Protein AF-A0A7R8UF53-F1 (afdb_monomer)

Solvent-accessible surface area (backbone atoms only — not comparable to full-atom values): 9053 Å² total; per-residue (Å²): 128,82,94,66,83,77,82,49,73,66,56,50,50,52,52,55,52,45,47,72,75,66,50,52,60,60,58,53,11,61,77,70,74,49,58,44,67,57,47,51,56,34,73,78,34,64,92,59,55,87,65,76,77,81,83,72,79,80,73,91,68,50,78,65,53,52,51,47,51,52,59,59,52,53,100,50,90,64,48,70,69,51,45,32,59,75,65,69,51,95,68,57,62,72,56,55,53,53,53,49,71,66,37,89,89,56,76,96,74,80,81,79,88,71,83,84,82,49,68,69,58,51,52,52,52,50,50,51,48,66,78,44,70,88,58,64,72,92,81,112

Secondary structure (DSSP, 8-state):
--SSPPPPHHHHHHHHHHHHTT--HHHHHHHHT--HHHHHHHHTTSTTTTT-----SPPSS-HHHHHHHHHHHTT----HHHHHHHTT--S-HHHHHHHHHH-TT----PPPP-----HHHHHHHHHHHHHTTT--GGG-

Sequence (140 aa):
MPRGVKLTDYEKGQISALFKEGISKREIASRIGRSDRVVRNYLNNVDNYGTKKRKGRPRVLSDRDRRSISKATSNSTNSLRGIRNECKLSVSIPTIWREINRNPNLVREKMRKAPRLQQHHKDARLEFARNNMSRHWDQV

Radius of gyration: 32.61 Å; Cα contacts (8 Å, |Δi|>4): 70; chains: 1; bounding box: 54×30×92 Å

Foldseek 3Di:
DDPDDADDPVLLVQLVVCVVVVHDLCVSCVVSVHDSVNSVVCVVPVPCRPVDDDPPDDDPDDPVLLVQLVVDQPPDPADLVRSCVSSVHPDDSVSSVVSQVVDPVHDDDDDDDDPDCDPVNVVVVVVVCVVCVVPPPVVD

Structure (mmCIF, N/CA/C/O backbone):
data_AF-A0A7R8UF53-F1
#
_entry.id   AF-A0A7R8UF53-F1
#
loop_
_atom_site.group_PDB
_atom_site.id
_atom_site.type_symbol
_atom_site.label_atom_id
_atom_site.label_alt_id
_atom_site.label_comp_id
_atom_site.label_asym_id
_atom_site.label_entity_id
_atom_site.label_seq_id
_atom_site.pdbx_PDB_ins_code
_atom_site.Cartn_x
_atom_site.Cartn_y
_atom_site.Cartn_z
_atom_site.occupancy
_atom_site.B_iso_or_equiv
_atom_site.auth_seq_id
_atom_site.auth_comp_id
_atom_site.auth_asym_id
_atom_site.auth_atom_id
_atom_site.pdbx_PDB_model_num
ATOM 1 N N . MET A 1 1 ? 0.253 -0.178 22.408 1.00 67.62 1 MET A N 1
ATOM 2 C CA . MET A 1 1 ? -0.694 -1.214 21.924 1.00 67.62 1 MET A CA 1
ATOM 3 C C . MET A 1 1 ? -1.977 -1.145 22.752 1.00 67.62 1 MET A C 1
ATOM 5 O O . MET A 1 1 ? -1.894 -0.647 23.871 1.00 67.62 1 MET A O 1
ATOM 9 N N . PRO A 1 2 ? -3.165 -1.533 22.241 1.00 75.06 2 PRO A N 1
ATOM 10 C CA . PRO A 1 2 ? -4.342 -1.658 23.105 1.00 75.06 2 PRO A CA 1
ATOM 11 C C . PRO A 1 2 ? -4.055 -2.681 24.206 1.00 75.06 2 PRO A C 1
ATOM 13 O O . PRO A 1 2 ? -3.416 -3.691 23.940 1.00 75.06 2 PRO A O 1
ATOM 16 N N . ARG A 1 3 ? -4.520 -2.407 25.426 1.00 82.94 3 ARG A N 1
ATOM 17 C CA . ARG A 1 3 ? -4.297 -3.300 26.572 1.00 82.94 3 ARG A CA 1
ATOM 18 C C . ARG A 1 3 ? -5.227 -4.519 26.594 1.00 82.94 3 ARG A C 1
ATOM 20 O O . ARG A 1 3 ? -5.008 -5.411 27.393 1.00 82.94 3 ARG A O 1
ATOM 27 N N . GLY A 1 4 ? -6.258 -4.553 25.749 1.00 85.06 4 GLY A N 1
ATOM 28 C CA . GLY A 1 4 ? -7.235 -5.639 25.721 1.00 85.06 4 GLY A CA 1
ATOM 29 C C . GLY A 1 4 ? -7.903 -5.812 24.360 1.00 85.06 4 GLY A C 1
ATOM 30 O O . GLY A 1 4 ? -7.818 -4.939 23.487 1.00 85.06 4 GLY A O 1
ATOM 31 N N . VAL A 1 5 ? -8.562 -6.960 24.206 1.00 90.00 5 VAL A N 1
ATOM 32 C CA . VAL A 1 5 ? -9.351 -7.334 23.026 1.00 90.00 5 VAL A CA 1
ATOM 33 C C . VAL A 1 5 ? -10.605 -6.456 22.943 1.00 90.00 5 VAL A C 1
ATOM 35 O O . VAL A 1 5 ? -11.158 -6.056 23.970 1.00 90.00 5 VAL A O 1
ATOM 38 N N . LYS A 1 6 ? -11.046 -6.132 21.720 1.00 91.56 6 LYS A N 1
ATOM 39 C CA . LYS A 1 6 ? -12.304 -5.400 21.487 1.00 91.56 6 LYS A CA 1
ATOM 40 C C . LYS A 1 6 ? -13.502 -6.212 22.006 1.00 91.56 6 LYS A C 1
ATOM 42 O O . LYS A 1 6 ? -13.401 -7.431 22.115 1.00 91.56 6 LYS A O 1
ATOM 47 N N . LEU A 1 7 ? -14.612 -5.532 22.299 1.00 94.25 7 LEU A N 1
ATOM 48 C CA . LEU A 1 7 ? -15.876 -6.215 22.589 1.00 94.25 7 LEU A CA 1
ATOM 49 C C . LEU A 1 7 ? -16.316 -7.049 21.385 1.00 94.25 7 LEU A C 1
ATOM 51 O O . LEU A 1 7 ? -16.269 -6.557 20.249 1.00 94.25 7 LEU A O 1
ATOM 55 N N . THR A 1 8 ? -16.739 -8.280 21.646 1.00 94.75 8 THR A N 1
ATOM 56 C CA . THR A 1 8 ? -17.392 -9.137 20.653 1.00 94.75 8 THR A CA 1
ATOM 57 C C . THR A 1 8 ? -18.815 -8.650 20.397 1.00 94.75 8 THR A C 1
ATOM 59 O O . THR A 1 8 ? -19.377 -7.896 21.191 1.00 94.75 8 THR A O 1
ATOM 62 N N . ASP A 1 9 ? -19.422 -9.066 19.288 1.00 94.69 9 ASP A N 1
ATOM 63 C CA . ASP A 1 9 ? -20.796 -8.655 18.977 1.00 94.69 9 ASP A CA 1
ATOM 64 C C . ASP A 1 9 ? -21.809 -9.209 19.991 1.00 94.69 9 ASP A C 1
ATOM 66 O O . ASP A 1 9 ? -22.774 -8.528 20.332 1.00 94.69 9 ASP A O 1
ATOM 70 N N . TYR A 1 10 ? -21.520 -10.375 20.576 1.00 95.62 10 TYR A N 1
ATOM 71 C CA . TYR A 1 10 ? -22.288 -10.928 21.690 1.00 95.62 10 TYR A CA 1
ATOM 72 C C . TYR A 1 10 ? -22.221 -10.040 22.941 1.00 95.62 10 TYR A C 1
ATOM 74 O O . TYR A 1 10 ? -23.255 -9.653 23.483 1.00 95.62 10 TYR A O 1
ATOM 82 N N . GLU A 1 11 ? -21.017 -9.640 23.364 1.00 95.62 11 GLU A N 1
ATOM 83 C CA . GLU A 1 11 ? -20.839 -8.754 24.524 1.00 95.62 11 GLU A CA 1
ATOM 84 C C . GLU A 1 11 ? -21.499 -7.389 24.298 1.00 95.62 11 GLU A C 1
ATOM 86 O O . GLU A 1 11 ? -22.098 -6.830 25.213 1.00 95.62 11 GLU A O 1
ATO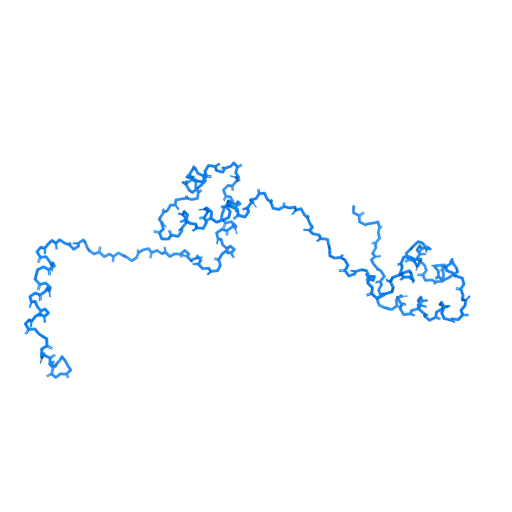M 91 N N . LYS A 1 12 ? -21.430 -6.849 23.075 1.00 96.00 12 LYS A N 1
ATOM 92 C CA . LYS A 1 12 ? -22.140 -5.616 22.702 1.00 96.00 12 LYS A CA 1
ATOM 93 C C . LYS A 1 12 ? -23.651 -5.766 22.877 1.00 96.00 12 LYS A C 1
ATOM 95 O O . LYS A 1 12 ? -24.273 -4.885 23.468 1.00 96.00 12 LYS A O 1
ATOM 100 N N . GLY A 1 13 ? -24.218 -6.881 22.410 1.00 95.50 13 GLY A N 1
ATOM 101 C CA . GLY A 1 13 ? -25.633 -7.210 22.582 1.00 95.50 13 GLY A CA 1
ATOM 102 C C . GLY A 1 13 ? -26.033 -7.289 24.055 1.00 95.50 13 GLY A C 1
ATOM 103 O O . GLY A 1 13 ? -26.997 -6.639 24.458 1.00 95.50 13 GLY A O 1
ATOM 104 N N . GLN A 1 14 ? -25.243 -7.989 24.876 1.00 96.50 14 GLN A N 1
ATOM 105 C CA . GLN A 1 14 ? -25.461 -8.073 26.325 1.00 96.50 14 GLN A CA 1
ATOM 106 C C . GLN A 1 14 ? -25.412 -6.698 27.000 1.00 96.50 14 GLN A C 1
ATOM 108 O O . GLN A 1 14 ? -26.301 -6.365 27.779 1.00 96.50 14 GLN A O 1
ATOM 113 N N . ILE A 1 15 ? -24.410 -5.870 26.680 1.00 96.75 15 ILE A 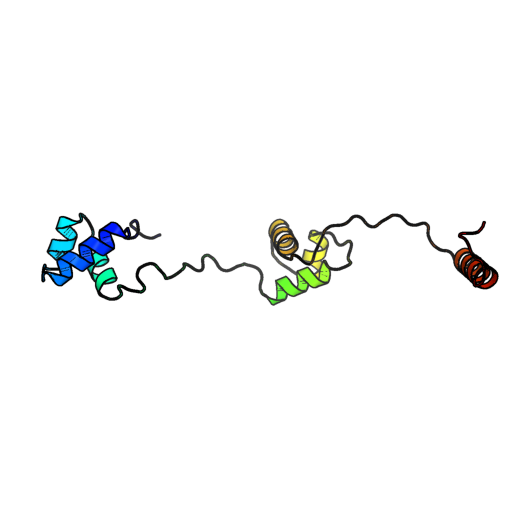N 1
ATOM 114 C CA . ILE A 1 15 ? -24.302 -4.512 27.231 1.00 96.75 15 ILE A CA 1
ATOM 115 C C . ILE A 1 15 ? -25.528 -3.677 26.848 1.00 96.75 15 ILE A C 1
ATOM 117 O O . ILE A 1 15 ? -26.078 -2.978 27.696 1.00 96.75 15 ILE A O 1
ATOM 121 N N . SER A 1 16 ? -25.962 -3.744 25.587 1.00 96.38 16 SER A N 1
ATOM 122 C CA . SER A 1 16 ? -27.122 -2.997 25.099 1.00 96.38 16 SER A CA 1
ATOM 123 C C . SER A 1 16 ? -28.434 -3.450 25.744 1.00 96.38 16 SER A C 1
ATOM 125 O O . SER A 1 16 ? -29.266 -2.599 26.046 1.00 96.38 16 SER A O 1
ATOM 127 N N . ALA A 1 17 ? -28.622 -4.753 25.971 1.00 96.88 17 ALA A N 1
ATOM 128 C CA . ALA A 1 17 ? -29.802 -5.291 26.648 1.00 96.88 17 ALA A CA 1
ATOM 129 C C . ALA A 1 17 ? -29.844 -4.867 28.126 1.00 96.88 17 ALA A C 1
ATOM 131 O O . ALA A 1 17 ? -30.787 -4.203 28.546 1.00 96.88 17 ALA A O 1
ATOM 132 N N . LEU A 1 18 ? -28.768 -5.126 28.878 1.00 96.12 18 LEU A N 1
ATOM 133 C CA . LEU A 1 18 ? -28.690 -4.799 30.308 1.00 96.12 18 LEU A CA 1
ATOM 134 C C . LEU A 1 18 ? -28.782 -3.288 30.569 1.00 96.12 18 LEU A C 1
ATOM 136 O O . LEU A 1 18 ? -29.334 -2.851 31.576 1.00 96.12 18 LEU A O 1
ATOM 140 N N . PHE A 1 19 ? -28.254 -2.465 29.659 1.00 95.88 19 PHE A N 1
ATOM 141 C CA . PHE A 1 19 ? -28.374 -1.014 29.777 1.00 95.88 19 PHE A CA 1
ATOM 142 C C . PHE A 1 19 ? -29.815 -0.529 29.568 1.00 95.88 19 PHE A C 1
ATOM 144 O O . PHE A 1 19 ? -30.243 0.393 30.258 1.00 95.88 19 PHE A O 1
ATOM 151 N N . LYS A 1 20 ? -30.578 -1.158 28.661 1.00 96.06 20 LYS A N 1
ATOM 152 C CA . LYS A 1 20 ? -32.009 -0.860 28.470 1.00 96.06 20 LYS A CA 1
ATOM 153 C C . LYS A 1 20 ? -32.853 -1.244 29.688 1.00 96.06 20 LYS A C 1
ATOM 155 O O . LYS A 1 20 ? -33.827 -0.561 29.970 1.00 96.06 20 LYS A O 1
ATOM 160 N N . GLU A 1 21 ? -32.450 -2.275 30.426 1.00 95.69 21 GLU A N 1
ATOM 161 C CA . GLU A 1 21 ? -33.066 -2.684 31.700 1.00 95.69 21 GLU A CA 1
ATOM 162 C C . GLU A 1 21 ? -32.740 -1.735 32.873 1.00 95.69 21 GLU A C 1
ATOM 164 O O . GLU A 1 21 ? -33.204 -1.946 33.990 1.00 95.69 21 GLU A O 1
ATOM 169 N N . GLY A 1 22 ? -31.940 -0.684 32.651 1.00 95.06 22 GLY A N 1
ATOM 170 C CA . GLY A 1 22 ? -31.588 0.300 33.679 1.00 95.06 22 GLY A CA 1
ATOM 171 C C . GLY A 1 22 ? -30.441 -0.124 34.601 1.00 95.06 22 GLY A C 1
ATOM 172 O O . GLY A 1 22 ? -30.152 0.566 35.580 1.00 95.06 22 GLY A O 1
ATOM 173 N N . ILE A 1 23 ? -29.746 -1.224 34.294 1.00 96.00 23 ILE A N 1
ATOM 174 C CA . ILE A 1 23 ? -28.629 -1.714 35.109 1.00 96.00 23 ILE A CA 1
ATOM 175 C C . ILE A 1 23 ? -27.445 -0.745 35.017 1.00 96.00 23 ILE A C 1
ATOM 177 O O . ILE A 1 23 ? -27.105 -0.205 33.957 1.00 96.00 23 ILE A O 1
ATOM 181 N N . SER A 1 24 ? -26.769 -0.528 36.147 1.00 95.56 24 SER A N 1
ATOM 182 C CA . SER A 1 24 ? -25.642 0.400 36.206 1.00 95.56 24 SER A CA 1
ATOM 183 C C . SER A 1 24 ? -24.459 -0.074 35.346 1.00 95.56 24 SER A C 1
ATOM 185 O O . SER A 1 24 ? -24.112 -1.253 35.298 1.00 95.56 24 SER A O 1
ATOM 187 N N . LYS A 1 25 ? -23.748 0.863 34.703 1.00 95.62 25 LYS A N 1
ATOM 188 C CA . LYS A 1 25 ? -22.601 0.553 33.819 1.00 95.62 25 LYS A CA 1
ATOM 189 C C . LYS A 1 25 ? -21.490 -0.245 34.518 1.00 95.62 25 LYS A C 1
ATOM 191 O O . LYS A 1 25 ? -20.796 -1.021 33.867 1.00 95.62 25 LYS A O 1
ATOM 196 N N . ARG A 1 26 ? -21.298 -0.024 35.826 1.00 96.31 26 ARG A N 1
ATOM 197 C CA . ARG A 1 26 ? -20.327 -0.765 36.648 1.00 96.31 26 ARG A CA 1
ATOM 198 C C . ARG A 1 26 ? -20.763 -2.212 36.838 1.00 96.31 26 ARG A C 1
ATOM 200 O O . ARG A 1 26 ? -19.952 -3.110 36.664 1.00 96.31 26 ARG A O 1
ATOM 207 N N . GLU A 1 27 ? -22.036 -2.428 37.134 1.00 96.31 27 GLU A N 1
ATOM 208 C CA . GLU A 1 27 ? -22.579 -3.767 37.329 1.00 96.31 27 GLU A CA 1
ATOM 209 C C . GLU A 1 27 ? -22.599 -4.572 36.026 1.00 96.31 27 GLU A C 1
ATOM 211 O O . GLU A 1 27 ? -22.182 -5.727 36.021 1.00 96.31 27 GLU A O 1
ATOM 216 N N . ILE A 1 28 ? -22.959 -3.944 34.899 1.00 96.88 28 ILE A N 1
ATOM 217 C CA . ILE A 1 28 ? -22.841 -4.550 33.561 1.00 96.88 28 ILE A CA 1
ATOM 218 C C . ILE A 1 28 ? -21.406 -5.035 33.315 1.00 96.88 28 ILE A C 1
ATOM 220 O O . ILE A 1 28 ? -21.189 -6.153 32.851 1.00 96.88 28 ILE A O 1
ATOM 224 N N . ALA A 1 29 ? -20.417 -4.200 33.639 1.00 96.38 29 ALA A N 1
ATOM 225 C CA . ALA A 1 29 ? -19.010 -4.536 33.464 1.00 96.38 29 ALA A CA 1
ATOM 226 C C . ALA A 1 29 ? -18.591 -5.742 34.320 1.00 96.38 29 ALA A C 1
ATOM 228 O O . ALA A 1 29 ? -17.930 -6.642 33.800 1.00 96.38 29 ALA A O 1
ATOM 229 N N . SER A 1 30 ? -19.037 -5.802 35.580 1.00 96.75 30 SER A N 1
ATOM 230 C CA . SER A 1 30 ? -18.813 -6.952 36.463 1.00 96.75 30 SER A CA 1
ATOM 231 C C . SER A 1 30 ? -19.465 -8.231 35.930 1.00 96.75 30 SER A C 1
ATOM 233 O O . SER A 1 30 ? -18.801 -9.262 35.888 1.00 96.75 30 SER A O 1
ATOM 235 N N . ARG A 1 31 ? -20.723 -8.172 35.461 1.00 95.56 31 ARG A N 1
ATOM 236 C CA . ARG A 1 31 ? -21.449 -9.340 34.917 1.00 95.56 31 ARG A CA 1
ATOM 237 C C . ARG A 1 31 ? -20.780 -9.931 33.672 1.00 95.56 31 ARG A C 1
ATOM 239 O O . ARG A 1 31 ? -20.758 -11.143 33.510 1.00 95.56 31 ARG A O 1
ATOM 246 N N . ILE A 1 32 ? -20.234 -9.080 32.803 1.00 94.12 32 ILE A N 1
ATOM 247 C CA . ILE A 1 32 ? -19.599 -9.489 31.536 1.00 94.12 32 ILE A CA 1
ATOM 248 C C . ILE A 1 32 ? -18.087 -9.749 31.722 1.00 94.12 32 ILE A C 1
ATOM 250 O O . ILE A 1 32 ? -17.404 -10.192 30.803 1.00 94.12 32 ILE A O 1
ATOM 254 N N . GLY A 1 33 ? -17.523 -9.475 32.905 1.00 94.56 33 GLY A N 1
ATOM 255 C CA . GLY A 1 33 ? -16.090 -9.648 33.169 1.00 94.56 33 GLY A CA 1
ATOM 256 C C . GLY A 1 33 ? -15.202 -8.681 32.374 1.00 94.56 33 GLY A C 1
ATOM 257 O O . GLY A 1 33 ? -14.083 -9.017 31.981 1.00 94.56 33 GLY A O 1
ATOM 258 N N . ARG A 1 34 ? -15.692 -7.468 32.092 1.00 94.94 34 ARG A N 1
ATOM 259 C CA . ARG A 1 34 ? -14.977 -6.433 31.325 1.00 94.94 34 ARG A CA 1
ATOM 260 C C . ARG A 1 34 ? -14.722 -5.191 32.169 1.00 94.94 34 ARG A C 1
ATOM 262 O O . ARG A 1 34 ? -15.289 -5.008 33.237 1.00 94.94 34 ARG A O 1
ATOM 269 N N . SER A 1 35 ? -13.853 -4.302 31.684 1.00 94.06 35 SER A N 1
ATOM 270 C CA . SER A 1 35 ? -13.626 -3.029 32.373 1.00 94.06 35 SER A CA 1
ATOM 271 C C . SER A 1 35 ? -14.805 -2.078 32.183 1.00 94.06 35 SER A C 1
ATOM 273 O O . SER A 1 35 ? -15.331 -1.908 31.078 1.00 94.06 35 SER A O 1
ATOM 275 N N . ASP A 1 36 ? -15.165 -1.384 33.256 1.00 94.06 36 ASP A N 1
ATOM 276 C CA . ASP A 1 36 ? -16.225 -0.376 33.269 1.00 94.06 36 ASP A CA 1
ATOM 277 C C . ASP A 1 36 ? -15.993 0.746 32.240 1.00 94.06 36 ASP A C 1
ATOM 279 O O . ASP A 1 36 ? -16.932 1.275 31.641 1.00 94.06 36 ASP A O 1
ATOM 283 N N . ARG A 1 37 ? -14.726 1.070 31.964 1.00 94.31 37 ARG A N 1
ATOM 284 C CA . ARG A 1 37 ? -14.315 2.026 30.935 1.00 94.31 37 ARG A CA 1
ATOM 285 C C . ARG A 1 37 ? -14.670 1.555 29.527 1.00 94.31 37 ARG A C 1
ATOM 287 O O . ARG A 1 37 ? -15.054 2.384 28.707 1.00 94.31 37 ARG A O 1
ATOM 294 N N . VAL A 1 38 ? -14.545 0.262 29.225 1.00 94.38 38 VAL A N 1
ATOM 295 C CA . VAL A 1 38 ? -14.909 -0.282 27.906 1.00 94.38 38 VAL A CA 1
ATOM 296 C C . VAL A 1 38 ? -16.422 -0.238 27.705 1.00 94.38 38 VAL A C 1
ATOM 298 O O . VAL A 1 38 ? -16.860 0.212 26.648 1.00 94.38 38 VAL A O 1
ATOM 301 N N . VAL A 1 39 ? -17.199 -0.598 28.730 1.00 95.44 39 VAL A N 1
ATOM 302 C CA . VAL A 1 39 ? -18.668 -0.490 28.718 1.00 95.44 39 VAL A CA 1
ATOM 303 C C . VAL A 1 39 ? -19.104 0.963 28.517 1.00 95.44 39 VAL A C 1
ATOM 305 O O . VAL A 1 39 ? -19.901 1.253 27.627 1.00 95.44 39 VAL A O 1
ATOM 308 N N . ARG A 1 40 ? -18.516 1.907 29.267 1.00 95.38 40 ARG A N 1
ATOM 309 C CA . ARG A 1 40 ? -18.765 3.349 29.091 1.00 95.38 40 ARG A CA 1
ATOM 310 C C . ARG A 1 40 ? -18.439 3.833 27.678 1.00 95.38 40 ARG A C 1
ATOM 312 O O . ARG A 1 40 ? -19.248 4.531 27.079 1.00 95.38 40 ARG A O 1
ATOM 319 N N . ASN A 1 41 ? -17.282 3.454 27.138 1.00 94.00 41 ASN A N 1
ATOM 320 C CA . ASN A 1 41 ? -16.871 3.859 25.793 1.00 94.00 41 ASN A CA 1
ATOM 321 C C . ASN A 1 41 ? -17.793 3.304 24.700 1.00 94.00 41 ASN A C 1
ATOM 323 O O . ASN A 1 41 ? -18.020 3.994 23.712 1.00 94.00 41 ASN A O 1
ATOM 327 N N . TYR A 1 42 ? -18.288 2.074 24.863 1.00 95.56 42 TYR A N 1
ATOM 328 C CA . TYR A 1 42 ? -19.254 1.477 23.944 1.00 95.56 42 TYR A CA 1
ATOM 329 C C . TYR A 1 42 ? -20.598 2.202 2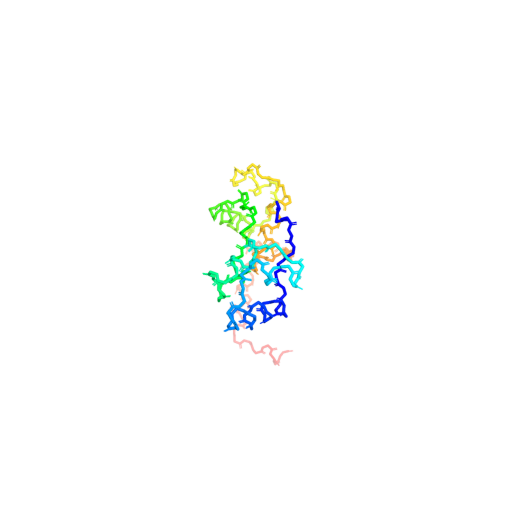4.003 1.00 95.56 42 TYR A C 1
ATOM 331 O O . TYR A 1 42 ? -21.065 2.677 22.979 1.00 95.56 42 TYR A O 1
ATOM 339 N N . LEU A 1 43 ? -21.174 2.381 25.195 1.00 95.31 43 LEU A N 1
ATOM 340 C CA . LEU A 1 43 ? -22.476 3.041 25.352 1.00 95.31 43 LEU A CA 1
ATOM 341 C C . LEU A 1 43 ? -22.471 4.509 24.901 1.00 95.31 43 LEU A C 1
ATOM 343 O O . LEU A 1 43 ? -23.479 4.997 24.407 1.00 95.31 43 LEU A O 1
ATOM 347 N N . ASN A 1 44 ? -21.343 5.210 25.037 1.00 94.38 44 ASN A N 1
ATOM 348 C CA . ASN A 1 44 ? -21.210 6.585 24.550 1.00 94.38 44 ASN A CA 1
ATOM 349 C C . ASN A 1 44 ? -21.141 6.679 23.014 1.00 94.38 44 ASN A C 1
ATOM 351 O O . ASN A 1 44 ? -21.284 7.772 22.472 1.00 94.38 44 ASN A O 1
ATOM 355 N N . ASN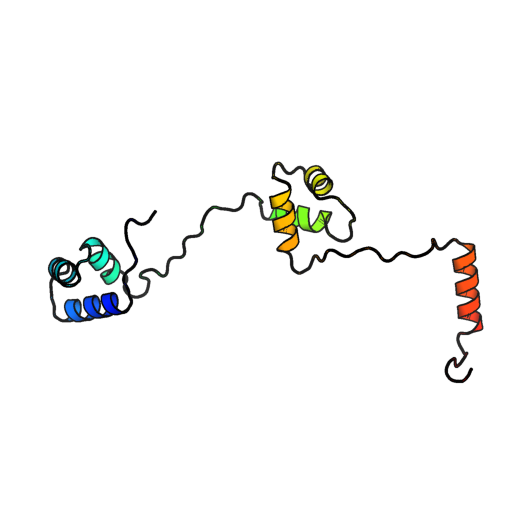 A 1 45 ? -20.844 5.581 22.312 1.00 92.31 45 ASN A N 1
ATOM 356 C CA . ASN A 1 45 ? -20.751 5.556 20.855 1.00 92.31 45 ASN A CA 1
ATOM 357 C C . ASN A 1 45 ? -20.986 4.138 20.318 1.00 92.31 45 ASN A C 1
ATOM 359 O O . ASN A 1 45 ? -20.051 3.465 19.871 1.00 92.31 45 ASN A O 1
ATOM 363 N N . VAL A 1 46 ? -22.239 3.693 20.412 1.00 93.31 46 VAL A N 1
ATOM 364 C CA . VAL A 1 46 ? -22.650 2.324 20.074 1.00 93.31 46 VAL A CA 1
ATOM 365 C C . VAL A 1 46 ? -22.368 2.030 18.601 1.00 93.31 46 VAL A C 1
ATOM 367 O O . VAL A 1 46 ? -21.677 1.057 18.292 1.00 93.31 46 VAL A O 1
ATOM 370 N N . ASP A 1 47 ? -22.787 2.929 17.708 1.00 90.50 47 ASP A N 1
ATOM 371 C CA . ASP A 1 47 ? -22.713 2.723 16.257 1.00 90.50 47 ASP A CA 1
ATOM 372 C C . ASP A 1 47 ? -21.275 2.713 15.721 1.00 90.50 47 ASP A C 1
ATOM 374 O O . ASP A 1 47 ? -20.950 1.979 14.788 1.00 90.50 47 ASP A O 1
ATOM 378 N N . ASN A 1 48 ? -20.370 3.494 16.326 1.00 91.88 48 ASN A N 1
ATOM 379 C CA . ASN A 1 48 ? -18.984 3.599 15.858 1.00 91.88 48 ASN A CA 1
ATOM 380 C C . ASN A 1 48 ? -17.973 2.856 16.740 1.00 91.88 48 ASN A C 1
ATOM 382 O O . ASN A 1 48 ? -16.755 3.046 16.593 1.00 91.88 48 ASN A O 1
ATOM 386 N N . TYR A 1 49 ? -18.417 1.999 17.662 1.00 92.69 49 TYR A N 1
ATOM 387 C CA . TYR A 1 49 ? -17.478 1.264 18.497 1.00 92.69 49 TYR A CA 1
ATOM 388 C C . TYR A 1 49 ? -16.591 0.346 17.650 1.00 92.69 49 TYR A C 1
ATOM 390 O O . TYR A 1 49 ? -17.033 -0.562 16.949 1.00 92.69 49 TYR A O 1
ATOM 398 N N . GLY A 1 50 ? -15.279 0.556 17.747 1.00 87.38 50 GLY A N 1
ATOM 399 C CA . GLY A 1 50 ? -14.296 -0.305 17.098 1.00 87.38 50 GLY A CA 1
ATOM 400 C C . GLY A 1 50 ? -14.182 -0.146 15.577 1.00 87.38 50 GLY A C 1
ATOM 401 O O . GLY A 1 50 ? -13.320 -0.824 15.008 1.00 87.38 50 GLY A O 1
ATOM 402 N N . THR A 1 51 ? -14.944 0.759 14.948 1.00 89.88 51 THR A N 1
ATOM 403 C CA . THR A 1 51 ? -14.900 1.046 13.498 1.00 89.88 51 THR A CA 1
ATOM 404 C C . THR A 1 51 ? -13.664 1.853 13.099 1.00 89.88 51 THR A C 1
ATOM 406 O O . THR A 1 51 ? -13.150 1.721 11.986 1.00 89.88 51 THR A O 1
ATOM 409 N N . LYS A 1 52 ? -13.117 2.649 14.029 1.00 87.50 52 LYS A N 1
ATOM 410 C CA . LYS A 1 52 ? -11.916 3.460 13.797 1.00 87.50 52 LYS A CA 1
ATOM 411 C C . LYS A 1 52 ? -10.721 2.578 13.417 1.00 87.50 52 LYS A C 1
ATOM 413 O O . LYS A 1 52 ? -10.122 1.901 14.260 1.00 87.50 52 LYS A O 1
ATOM 418 N N . LYS A 1 53 ? -10.334 2.635 12.140 1.00 88.44 53 LYS A N 1
ATOM 419 C CA . LYS A 1 53 ? -9.141 1.957 11.619 1.00 88.44 53 LYS A CA 1
ATOM 420 C C . LYS A 1 53 ? -7.875 2.645 12.126 1.00 88.44 53 LYS A C 1
ATOM 422 O O . LYS A 1 53 ? -7.769 3.872 12.155 1.00 88.44 53 LYS A O 1
ATOM 427 N N . ARG A 1 54 ? -6.878 1.846 12.508 1.00 86.69 54 ARG A N 1
ATOM 428 C CA . ARG A 1 54 ? -5.531 2.353 12.790 1.00 86.69 54 ARG A CA 1
ATOM 429 C C . ARG A 1 54 ? -4.820 2.575 11.461 1.00 86.69 54 ARG A C 1
ATOM 431 O O . ARG A 1 54 ? -4.683 1.636 10.689 1.00 86.69 54 ARG A O 1
ATOM 438 N N . LYS A 1 55 ? -4.347 3.799 11.219 1.00 85.88 55 LYS A N 1
ATOM 439 C CA . LYS A 1 55 ? -3.647 4.160 9.973 1.00 85.88 55 LYS A CA 1
ATOM 440 C C . LYS A 1 55 ? -2.263 3.502 9.833 1.00 85.88 55 LYS A C 1
ATOM 442 O O . LYS A 1 55 ? -1.708 3.488 8.743 1.00 85.88 55 LYS A O 1
ATOM 447 N N . GLY A 1 56 ? -1.733 2.919 10.912 1.00 89.38 56 GLY A N 1
ATOM 448 C CA . GLY A 1 56 ? -0.405 2.306 10.926 1.00 89.38 56 GLY A CA 1
ATOM 449 C C . GLY A 1 56 ? 0.716 3.342 10.824 1.00 89.38 56 GLY A C 1
ATOM 450 O O . GLY A 1 56 ? 0.483 4.543 10.966 1.00 89.38 56 GLY A O 1
ATOM 451 N N . ARG A 1 57 ? 1.946 2.865 10.609 1.00 91.81 57 ARG A N 1
ATOM 452 C CA . ARG A 1 57 ? 3.108 3.732 10.384 1.00 91.81 57 ARG A CA 1
ATOM 453 C C . ARG A 1 57 ? 2.993 4.381 8.996 1.00 91.81 57 ARG A C 1
ATOM 455 O O . ARG A 1 57 ? 2.724 3.653 8.036 1.00 91.81 57 ARG A O 1
ATOM 462 N N . PRO A 1 58 ? 3.217 5.702 8.863 1.00 91.31 58 PRO A N 1
ATOM 463 C CA . PRO A 1 58 ? 3.259 6.338 7.554 1.00 91.31 58 PRO A CA 1
ATOM 464 C C . PRO A 1 58 ? 4.364 5.722 6.692 1.00 91.31 58 PRO A C 1
ATOM 466 O O . PRO A 1 58 ? 5.367 5.202 7.192 1.00 91.31 58 PRO A O 1
ATOM 469 N N . ARG A 1 59 ? 4.163 5.760 5.375 1.00 91.56 59 ARG A N 1
ATOM 470 C CA . ARG A 1 59 ? 5.166 5.280 4.424 1.00 91.56 59 ARG A CA 1
ATOM 471 C C . ARG A 1 59 ? 6.352 6.243 4.396 1.00 91.56 59 ARG A C 1
ATOM 473 O O . ARG A 1 59 ? 6.185 7.437 4.602 1.00 91.56 59 ARG A O 1
ATOM 480 N N . VAL A 1 60 ? 7.534 5.696 4.120 1.00 94.38 60 VAL A N 1
ATOM 481 C CA . VAL A 1 60 ? 8.777 6.476 4.003 1.00 94.38 60 VAL A CA 1
ATOM 482 C C . VAL A 1 60 ? 8.799 7.307 2.717 1.00 94.38 60 VAL A C 1
ATOM 484 O O . VAL A 1 60 ? 9.323 8.410 2.717 1.00 94.38 60 VAL A O 1
ATOM 487 N N . LEU A 1 61 ?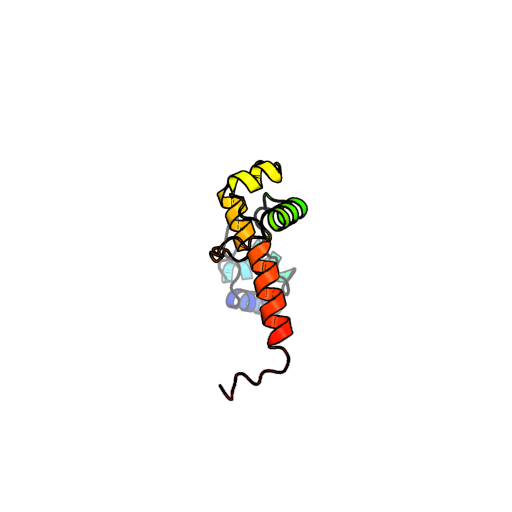 8.226 6.782 1.630 1.00 95.56 61 LEU A N 1
ATOM 488 C CA . LEU A 1 61 ? 8.161 7.469 0.340 1.00 95.56 61 LEU A CA 1
ATOM 489 C C . LEU A 1 61 ? 6.959 8.410 0.283 1.00 95.56 61 LEU A C 1
ATOM 491 O O . LEU A 1 61 ? 5.831 7.986 0.559 1.00 95.56 61 LEU A O 1
ATOM 495 N N . SER A 1 62 ? 7.200 9.647 -0.146 1.00 95.69 62 SER A N 1
ATOM 496 C CA . SER A 1 62 ? 6.145 10.612 -0.445 1.00 95.69 62 SER A CA 1
ATOM 497 C C . SER A 1 62 ? 5.446 10.290 -1.769 1.00 95.69 62 SER A C 1
ATOM 499 O O . SER A 1 62 ? 5.942 9.541 -2.611 1.00 95.69 62 SER A O 1
ATOM 501 N N . ASP A 1 63 ? 4.292 10.905 -2.005 1.00 95.38 63 ASP A N 1
ATOM 502 C CA . ASP A 1 63 ? 3.535 10.776 -3.258 1.00 95.38 63 ASP A CA 1
ATOM 503 C C . ASP A 1 63 ? 4.326 11.278 -4.470 1.00 95.38 63 ASP A C 1
ATOM 505 O O . ASP A 1 63 ? 4.136 10.810 -5.595 1.00 95.38 63 ASP A O 1
ATOM 509 N N . ARG A 1 64 ? 5.237 12.232 -4.250 1.00 96.62 64 ARG A N 1
ATOM 510 C CA . ARG A 1 64 ? 6.159 12.713 -5.278 1.00 96.62 64 ARG A CA 1
ATOM 511 C C . ARG A 1 64 ? 7.216 11.662 -5.590 1.00 96.62 64 ARG A C 1
ATOM 513 O O . ARG A 1 64 ? 7.394 11.345 -6.759 1.00 96.62 64 ARG A O 1
ATOM 520 N N . ASP A 1 65 ? 7.830 11.069 -4.570 1.00 96.56 65 ASP A N 1
ATOM 521 C CA . ASP A 1 65 ? 8.858 10.038 -4.758 1.00 96.56 65 ASP A CA 1
ATOM 522 C C . ASP A 1 65 ? 8.292 8.820 -5.483 1.00 96.56 65 ASP A C 1
ATOM 524 O O . ASP A 1 65 ? 8.915 8.297 -6.401 1.00 96.56 65 ASP A O 1
ATOM 528 N N . ARG A 1 66 ? 7.069 8.406 -5.127 1.00 95.88 66 ARG A N 1
ATOM 529 C CA . ARG A 1 66 ? 6.363 7.304 -5.798 1.00 95.88 66 ARG A CA 1
ATOM 530 C C . ARG A 1 66 ? 6.162 7.578 -7.290 1.00 95.88 66 ARG A C 1
ATOM 532 O O . ARG A 1 66 ? 6.420 6.705 -8.117 1.00 95.88 66 ARG A O 1
ATOM 539 N N . ARG A 1 67 ? 5.763 8.804 -7.649 1.00 96.00 67 ARG A N 1
ATOM 540 C CA . ARG A 1 67 ? 5.632 9.228 -9.053 1.00 96.00 67 ARG A CA 1
ATOM 541 C C . ARG A 1 67 ? 6.981 9.270 -9.768 1.00 96.00 67 ARG A C 1
ATOM 543 O O . ARG A 1 67 ? 7.066 8.786 -10.893 1.00 96.00 67 ARG A O 1
ATOM 550 N N . SER A 1 68 ? 8.027 9.779 -9.119 1.00 96.06 68 SER A N 1
ATOM 551 C CA . SER A 1 68 ? 9.385 9.795 -9.676 1.00 96.06 68 SER A CA 1
ATOM 552 C C . SER A 1 68 ? 9.904 8.382 -9.945 1.00 96.06 68 SER A C 1
ATOM 554 O O . SER A 1 68 ? 10.362 8.117 -11.051 1.00 96.06 68 SER A O 1
ATOM 556 N N . ILE A 1 69 ? 9.738 7.451 -8.994 1.00 96.50 69 ILE A N 1
ATOM 557 C CA . ILE A 1 69 ? 10.090 6.033 -9.173 1.00 96.50 69 ILE A CA 1
ATOM 558 C C . ILE A 1 69 ? 9.328 5.449 -10.362 1.00 96.50 69 ILE A C 1
ATOM 560 O O . ILE A 1 69 ? 9.935 4.821 -11.226 1.00 96.50 69 ILE A O 1
ATOM 564 N N . SER A 1 70 ? 8.012 5.673 -10.439 1.00 95.44 70 SER A N 1
ATOM 565 C CA . SER A 1 70 ? 7.200 5.157 -11.544 1.00 95.44 70 SER A CA 1
ATOM 566 C C . SER A 1 70 ? 7.660 5.700 -12.896 1.00 95.44 70 SER A C 1
ATOM 568 O O . SER A 1 70 ? 7.703 4.948 -13.865 1.00 95.44 70 SER A O 1
ATOM 570 N N . LYS A 1 71 ? 8.020 6.986 -12.966 1.00 94.75 71 LYS A N 1
ATOM 571 C CA . LYS A 1 71 ? 8.510 7.621 -14.192 1.00 94.75 71 LYS A CA 1
ATOM 572 C C . LYS A 1 71 ? 9.878 7.076 -14.603 1.00 94.75 71 LYS A C 1
ATOM 574 O O . LYS A 1 71 ? 10.044 6.720 -15.760 1.00 94.75 71 LYS A O 1
ATOM 579 N N . ALA A 1 72 ? 10.813 6.964 -13.660 1.00 95.00 72 ALA A N 1
ATOM 580 C CA . ALA A 1 72 ? 12.157 6.438 -13.902 1.00 95.00 72 ALA A CA 1
ATOM 581 C C . ALA A 1 72 ? 12.158 4.945 -14.277 1.00 95.00 72 ALA A C 1
ATOM 583 O O . ALA A 1 72 ? 13.050 4.474 -14.978 1.00 95.00 72 ALA A O 1
ATOM 584 N N . THR A 1 73 ? 11.166 4.185 -13.804 1.00 95.06 73 THR A N 1
ATOM 585 C CA . THR A 1 73 ? 11.031 2.746 -14.094 1.00 95.06 73 THR A CA 1
ATOM 586 C C . THR A 1 73 ? 10.318 2.483 -15.423 1.00 95.06 73 THR A C 1
ATOM 588 O O . THR A 1 73 ? 10.589 1.484 -16.081 1.00 95.06 73 THR A O 1
ATOM 591 N N . SER A 1 74 ? 9.385 3.351 -15.819 1.00 93.25 74 SER A N 1
ATOM 592 C CA . SER A 1 74 ? 8.593 3.156 -17.034 1.00 93.25 74 SER A CA 1
ATOM 593 C C . SER A 1 74 ? 9.470 3.186 -18.287 1.00 93.25 74 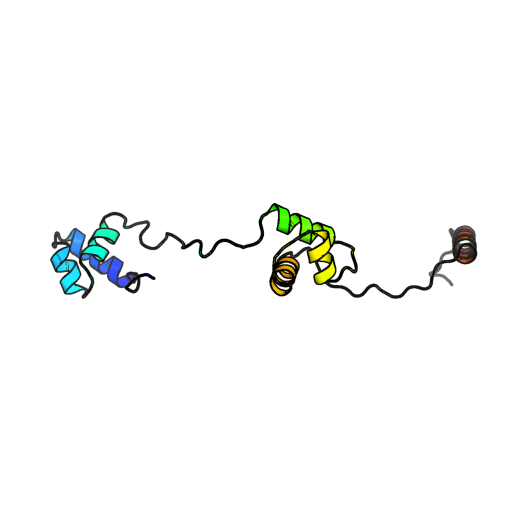SER A C 1
ATOM 595 O O . SER A 1 74 ? 10.271 4.104 -18.459 1.00 93.25 74 SER A O 1
ATOM 597 N N . ASN A 1 75 ? 9.305 2.191 -19.165 1.00 87.31 75 ASN A N 1
ATOM 598 C CA . ASN A 1 75 ? 10.031 2.052 -20.436 1.00 87.31 75 ASN A CA 1
ATOM 599 C C . ASN A 1 75 ? 11.567 2.114 -20.319 1.00 87.31 75 ASN A C 1
ATOM 601 O O . ASN A 1 75 ? 12.247 2.410 -21.301 1.00 87.31 75 ASN A O 1
ATOM 605 N N . SER A 1 76 ? 12.126 1.833 -19.140 1.00 89.00 76 SER A N 1
ATOM 606 C CA . SER A 1 76 ? 13.567 1.867 -18.906 1.00 89.00 76 SER A CA 1
ATOM 607 C C . SER A 1 76 ? 14.109 0.485 -18.550 1.00 89.00 76 SER A C 1
ATOM 609 O O . SER A 1 76 ? 13.405 -0.396 -18.058 1.00 89.00 76 SER A O 1
ATOM 611 N N . THR A 1 77 ? 15.404 0.288 -18.787 1.00 90.62 77 THR A N 1
ATOM 612 C CA . THR A 1 77 ? 16.153 -0.891 -18.327 1.00 90.62 77 THR A CA 1
ATOM 613 C C . THR A 1 77 ? 16.967 -0.573 -17.071 1.00 90.62 77 THR A C 1
ATOM 615 O O . THR A 1 77 ? 18.001 -1.195 -16.820 1.00 90.62 77 THR A O 1
ATOM 618 N N . ASN A 1 78 ? 16.541 0.430 -16.296 1.00 92.38 78 ASN A N 1
ATOM 619 C CA . ASN A 1 78 ? 17.297 0.916 -15.149 1.00 92.38 78 ASN A CA 1
ATOM 620 C C . ASN A 1 78 ? 17.320 -0.118 -14.018 1.00 92.38 78 ASN A C 1
ATOM 622 O O . ASN A 1 78 ? 16.320 -0.753 -13.679 1.00 92.38 78 ASN A O 1
ATOM 626 N N . SER A 1 79 ? 18.483 -0.269 -13.383 1.00 94.56 79 SER A N 1
ATOM 627 C CA . SER A 1 79 ? 18.585 -1.065 -12.160 1.00 94.56 79 SER A CA 1
ATOM 628 C C . SER A 1 79 ? 17.912 -0.337 -10.994 1.00 94.56 79 SER A C 1
ATOM 630 O O . SER A 1 79 ? 17.867 0.892 -10.957 1.00 94.56 79 SER A O 1
ATOM 632 N N . LEU A 1 80 ? 17.471 -1.075 -9.970 1.00 95.94 80 LEU A N 1
ATOM 633 C CA . LEU A 1 80 ? 16.894 -0.472 -8.757 1.00 95.94 80 LEU A CA 1
ATOM 634 C C . LEU A 1 80 ? 17.838 0.544 -8.094 1.00 95.94 80 LEU A C 1
ATOM 636 O O . LEU A 1 80 ? 17.400 1.539 -7.519 1.00 95.94 80 LEU A O 1
ATOM 640 N N . ARG A 1 81 ? 19.149 0.284 -8.168 1.00 97.06 81 ARG A N 1
ATOM 641 C CA . ARG A 1 81 ? 20.188 1.159 -7.618 1.00 97.06 81 ARG A CA 1
ATOM 642 C 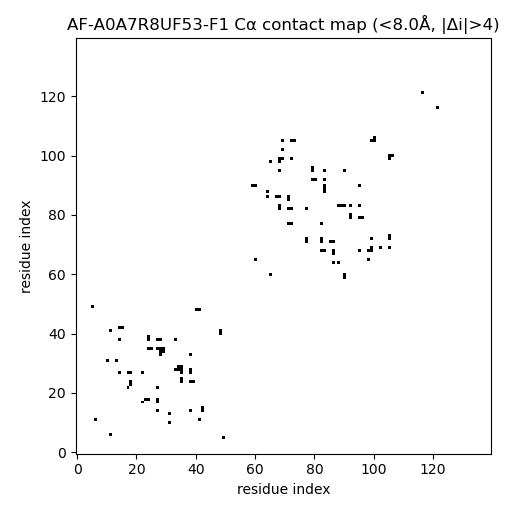C . ARG A 1 81 ? 20.371 2.408 -8.488 1.00 97.06 81 ARG A C 1
ATOM 644 O O . ARG A 1 81 ? 20.550 3.488 -7.937 1.00 97.06 81 ARG A O 1
ATOM 651 N N . GLY A 1 82 ? 20.232 2.270 -9.808 1.00 96.56 82 GLY A N 1
ATOM 652 C CA . GLY A 1 82 ? 20.151 3.389 -10.748 1.00 96.56 82 GLY A CA 1
ATOM 653 C C . GLY A 1 82 ? 18.944 4.283 -10.472 1.00 96.56 82 GLY A C 1
ATOM 654 O O . GLY A 1 82 ? 19.126 5.472 -10.245 1.00 96.56 82 GLY A O 1
ATOM 655 N N . ILE A 1 83 ? 17.746 3.700 -10.348 1.00 96.31 83 ILE A N 1
ATOM 656 C CA . ILE A 1 83 ? 16.504 4.431 -10.031 1.00 96.31 83 ILE A CA 1
ATOM 657 C C . ILE A 1 83 ? 16.642 5.199 -8.712 1.00 96.31 83 ILE A C 1
ATOM 659 O O . ILE A 1 83 ? 16.239 6.357 -8.619 1.00 96.31 83 ILE A O 1
ATOM 663 N N . ARG A 1 84 ? 17.248 4.581 -7.688 1.00 97.19 84 ARG A N 1
ATOM 664 C CA . ARG A 1 84 ? 17.521 5.254 -6.411 1.00 97.19 84 ARG A CA 1
ATOM 665 C C . ARG A 1 84 ? 18.367 6.513 -6.598 1.00 97.19 84 ARG A C 1
ATOM 667 O O . ARG A 1 84 ? 18.044 7.545 -6.016 1.00 97.19 84 ARG A O 1
ATOM 674 N N . ASN A 1 85 ? 19.448 6.403 -7.365 1.00 96.25 85 ASN A N 1
ATOM 675 C CA . ASN A 1 85 ? 20.393 7.494 -7.580 1.00 96.25 85 ASN A CA 1
ATOM 676 C C . ASN A 1 85 ? 19.774 8.597 -8.456 1.00 96.25 85 ASN A C 1
ATOM 678 O O . ASN A 1 85 ? 19.887 9.770 -8.119 1.00 96.25 85 ASN A O 1
ATOM 682 N N . GLU A 1 86 ? 19.061 8.219 -9.519 1.00 95.38 86 GLU A N 1
ATOM 683 C CA . GLU A 1 86 ? 18.332 9.129 -10.412 1.00 95.38 86 GLU A CA 1
ATOM 684 C C . GLU A 1 86 ? 17.279 9.942 -9.648 1.00 95.38 86 GLU A C 1
ATOM 686 O O . GLU A 1 86 ? 17.235 11.167 -9.740 1.00 95.38 86 GLU A O 1
ATOM 691 N N . CYS A 1 87 ? 16.480 9.270 -8.815 1.00 95.00 87 CYS A N 1
ATOM 692 C CA . CYS A 1 87 ? 15.463 9.914 -7.986 1.00 95.00 87 CYS A CA 1
ATOM 693 C C . CYS A 1 87 ? 16.040 10.581 -6.722 1.00 95.00 87 CYS A C 1
ATOM 695 O O . CYS A 1 87 ? 15.274 11.155 -5.951 1.00 95.00 87 CYS A O 1
ATOM 697 N N . LYS A 1 88 ? 17.359 10.489 -6.484 1.00 95.75 88 LYS A N 1
ATOM 698 C CA . LYS A 1 88 ? 18.062 11.011 -5.295 1.00 95.75 88 LYS A CA 1
ATOM 699 C C . LYS A 1 88 ? 17.423 10.571 -3.967 1.00 95.75 88 LYS A C 1
ATOM 701 O O . LYS A 1 88 ? 17.294 11.355 -3.031 1.00 95.75 88 LYS A O 1
ATOM 706 N N . LEU A 1 89 ? 17.011 9.304 -3.883 1.00 95.62 89 LEU A N 1
ATOM 707 C CA . LEU A 1 89 ? 16.302 8.767 -2.719 1.00 95.62 89 LEU A CA 1
ATOM 708 C C . LEU A 1 89 ? 17.260 8.139 -1.701 1.00 95.62 89 LEU A C 1
ATOM 710 O O . LEU A 1 89 ? 18.096 7.304 -2.045 1.00 95.62 89 LEU A O 1
ATOM 714 N N . SER A 1 90 ? 17.052 8.431 -0.419 1.00 95.19 90 SER A N 1
ATOM 715 C CA . SER A 1 90 ? 17.781 7.832 0.711 1.00 95.19 90 SER A CA 1
ATOM 716 C C . SER A 1 90 ? 17.116 6.560 1.266 1.00 95.19 90 SER A C 1
ATOM 718 O O . SER A 1 90 ? 17.317 6.187 2.420 1.00 95.19 90 SER A O 1
ATOM 720 N N . VAL A 1 91 ? 16.305 5.868 0.458 1.00 95.75 91 VAL A N 1
ATOM 721 C CA . VAL A 1 91 ? 15.601 4.644 0.877 1.00 95.75 91 VAL A CA 1
ATOM 722 C C . VAL A 1 91 ? 16.363 3.371 0.509 1.00 95.75 91 VAL A C 1
ATOM 724 O O . VAL A 1 91 ? 17.209 3.337 -0.389 1.00 95.75 91 VAL A O 1
ATOM 727 N N . SER A 1 92 ? 16.021 2.274 1.185 1.00 96.56 92 SER A N 1
ATOM 728 C CA . SER A 1 92 ? 16.579 0.961 0.872 1.00 96.56 92 SER A CA 1
ATOM 729 C C . SER A 1 92 ? 16.080 0.426 -0.477 1.00 96.56 92 SER A C 1
ATOM 731 O O . SER A 1 92 ? 14.933 0.646 -0.873 1.00 96.56 92 SER A O 1
ATOM 733 N N . ILE A 1 93 ? 16.928 -0.345 -1.163 1.00 97.25 93 ILE A N 1
ATOM 734 C CA . ILE A 1 93 ? 16.608 -0.973 -2.458 1.00 97.25 93 ILE A CA 1
ATOM 735 C C . ILE A 1 93 ? 15.315 -1.816 -2.412 1.00 97.25 93 ILE A C 1
ATOM 737 O O . ILE A 1 93 ? 14.472 -1.644 -3.296 1.00 97.25 93 ILE A O 1
ATOM 741 N N . PRO A 1 94 ? 15.059 -2.642 -1.373 1.00 97.38 94 PRO A N 1
ATOM 742 C CA . PRO A 1 94 ? 13.800 -3.383 -1.269 1.00 97.38 94 PRO A CA 1
ATOM 743 C C . PRO A 1 94 ? 12.559 -2.495 -1.133 1.00 97.38 94 PRO A C 1
ATOM 745 O O . PRO A 1 94 ? 11.447 -2.940 -1.407 1.00 97.38 94 PRO A O 1
ATOM 748 N N . THR A 1 95 ? 12.705 -1.254 -0.661 1.00 96.69 95 THR A N 1
ATOM 749 C CA . THR A 1 95 ? 11.584 -0.302 -0.584 1.00 96.69 95 THR A CA 1
ATOM 750 C C . THR A 1 95 ? 11.184 0.178 -1.975 1.00 96.69 95 THR A C 1
ATOM 752 O O . THR A 1 95 ? 9.996 0.207 -2.276 1.00 96.69 95 THR A O 1
ATOM 755 N N . ILE A 1 96 ? 12.162 0.461 -2.840 1.00 96.50 96 ILE A N 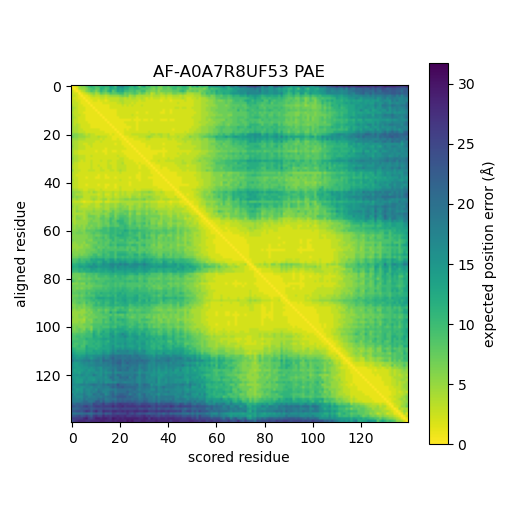1
ATOM 756 C CA . ILE A 1 96 ? 11.924 0.827 -4.245 1.00 96.50 96 ILE A CA 1
ATOM 757 C C . ILE A 1 96 ? 11.275 -0.339 -4.989 1.00 96.50 96 ILE A C 1
ATOM 759 O O . ILE A 1 96 ? 10.254 -0.155 -5.641 1.00 96.50 96 ILE A O 1
ATOM 763 N N . TRP A 1 97 ? 11.806 -1.554 -4.827 1.00 96.12 97 TRP A N 1
ATOM 764 C CA . TRP A 1 97 ? 11.239 -2.750 -5.458 1.00 96.12 97 TRP A CA 1
ATOM 765 C C . TRP A 1 97 ? 9.780 -3.003 -5.049 1.00 96.12 97 TRP A C 1
ATOM 767 O O . TRP A 1 97 ? 8.929 -3.244 -5.901 1.00 96.12 97 TRP A O 1
ATOM 777 N N . ARG A 1 98 ? 9.464 -2.876 -3.751 1.00 96.19 98 ARG A N 1
ATOM 778 C CA . ARG A 1 98 ? 8.083 -2.983 -3.250 1.00 96.19 98 ARG A CA 1
ATOM 779 C C . ARG A 1 98 ? 7.158 -1.916 -3.830 1.00 96.19 98 ARG A C 1
ATOM 781 O O . ARG A 1 98 ? 5.978 -2.193 -4.011 1.00 96.19 98 ARG A O 1
ATOM 788 N N . GLU A 1 99 ? 7.664 -0.710 -4.075 1.00 95.81 99 GLU A N 1
ATOM 789 C CA . GLU A 1 99 ? 6.862 0.353 -4.677 1.00 95.81 99 GLU A CA 1
ATOM 790 C C . GLU A 1 99 ? 6.611 0.104 -6.168 1.00 95.81 99 GLU A C 1
ATOM 792 O O . GLU A 1 99 ? 5.487 0.292 -6.619 1.00 95.81 99 GLU A O 1
ATOM 797 N N . ILE A 1 100 ? 7.604 -0.407 -6.903 1.00 95.38 100 ILE A N 1
ATOM 798 C CA . ILE A 1 100 ? 7.441 -0.804 -8.310 1.00 95.38 100 ILE A CA 1
ATOM 799 C C . ILE A 1 100 ? 6.383 -1.905 -8.435 1.00 95.38 100 ILE A C 1
ATOM 801 O O . ILE A 1 100 ? 5.422 -1.735 -9.175 1.00 95.38 100 ILE A O 1
ATOM 805 N N . ASN A 1 101 ? 6.493 -2.981 -7.649 1.00 94.69 101 ASN A N 1
ATOM 806 C CA . ASN A 1 101 ? 5.543 -4.102 -7.697 1.00 94.69 101 ASN A CA 1
ATOM 807 C C . ASN A 1 101 ? 4.124 -3.741 -7.243 1.00 94.69 101 ASN A C 1
ATOM 809 O O . ASN A 1 101 ? 3.186 -4.495 -7.479 1.00 94.69 101 ASN A O 1
ATOM 813 N N . ARG A 1 102 ? 3.956 -2.622 -6.532 1.00 94.81 102 ARG A N 1
ATOM 814 C CA . ARG A 1 102 ? 2.635 -2.132 -6.135 1.00 94.81 102 ARG A CA 1
ATOM 815 C C .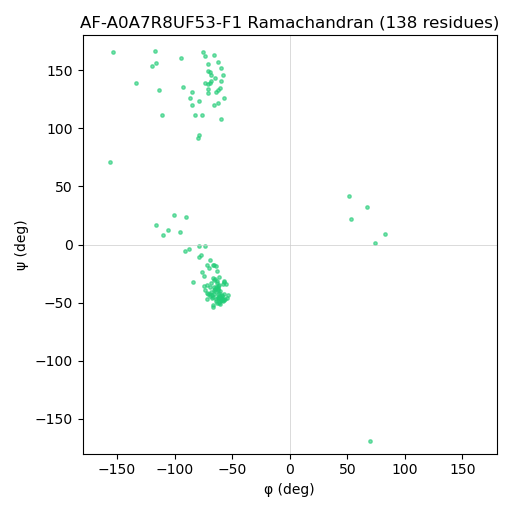 ARG A 1 102 ? 1.906 -1.469 -7.303 1.00 94.81 102 ARG A C 1
ATOM 817 O O . ARG A 1 102 ? 0.684 -1.361 -7.247 1.00 94.81 102 ARG A O 1
ATOM 824 N N . ASN A 1 103 ? 2.628 -0.986 -8.314 1.00 93.38 103 ASN A N 1
ATOM 825 C CA . ASN A 1 103 ? 2.026 -0.334 -9.465 1.00 93.38 103 ASN A CA 1
ATOM 826 C C . ASN A 1 103 ? 1.544 -1.394 -10.475 1.00 93.38 103 ASN A C 1
ATOM 828 O O . ASN A 1 103 ? 2.386 -2.033 -11.102 1.00 93.38 103 ASN A O 1
ATOM 832 N N . PRO A 1 104 ? 0.223 -1.561 -10.681 1.00 93.25 104 PRO A N 1
ATOM 833 C CA . PRO A 1 104 ? -0.305 -2.569 -11.605 1.00 93.25 104 PRO A CA 1
ATOM 834 C C . PRO A 1 104 ? 0.045 -2.285 -13.073 1.00 93.25 104 PRO A C 1
ATOM 836 O O . PRO A 1 104 ? -0.023 -3.184 -13.901 1.00 93.25 104 PRO A O 1
ATOM 839 N N . ASN A 1 105 ? 0.442 -1.052 -13.397 1.00 92.25 105 ASN A N 1
ATOM 840 C CA . ASN A 1 105 ? 0.794 -0.646 -14.758 1.00 92.25 105 ASN A CA 1
ATOM 841 C C . ASN A 1 105 ? 2.268 -0.910 -15.104 1.00 92.25 105 ASN A C 1
ATOM 843 O O . ASN A 1 105 ? 2.693 -0.622 -16.219 1.00 92.25 105 ASN A O 1
ATOM 847 N N . LEU A 1 106 ? 3.072 -1.390 -14.149 1.00 93.06 106 LEU A N 1
ATOM 848 C CA . LEU A 1 106 ? 4.480 -1.704 -14.366 1.00 93.06 106 LEU A CA 1
ATOM 849 C C . LEU A 1 106 ? 4.677 -3.213 -14.295 1.00 93.06 106 LEU A C 1
ATOM 851 O O . LEU A 1 106 ? 4.595 -3.817 -13.228 1.00 93.06 106 LEU A O 1
ATOM 855 N N . VAL A 1 107 ? 4.995 -3.808 -15.441 1.00 91.56 107 VAL A N 1
ATOM 856 C CA . VAL A 1 107 ? 5.335 -5.226 -15.545 1.00 91.56 107 VAL A CA 1
ATOM 857 C C . VAL A 1 107 ? 6.796 -5.347 -15.940 1.00 91.56 107 VAL A C 1
ATOM 859 O O . VAL A 1 107 ? 7.283 -4.671 -16.846 1.00 91.56 107 VAL A O 1
ATOM 862 N N . ARG A 1 108 ? 7.523 -6.217 -15.237 1.00 90.56 108 ARG A N 1
ATOM 863 C CA . ARG A 1 108 ? 8.886 -6.556 -15.625 1.00 90.56 108 ARG A CA 1
ATOM 864 C C . ARG A 1 108 ? 8.832 -7.500 -16.817 1.00 90.56 108 ARG A C 1
ATOM 866 O O . ARG A 1 108 ? 8.521 -8.676 -16.653 1.00 90.56 108 ARG A O 1
ATOM 873 N N . GLU A 1 109 ? 9.266 -7.015 -17.969 1.00 90.31 109 GLU A N 1
ATOM 874 C CA . GLU A 1 109 ? 9.439 -7.838 -19.162 1.00 90.31 109 GLU A CA 1
ATOM 875 C C . GLU A 1 109 ? 10.884 -7.841 -19.651 1.00 90.31 109 GLU A C 1
ATOM 877 O O . GLU A 1 109 ? 11.667 -6.919 -19.412 1.00 90.31 109 GLU A O 1
ATOM 882 N N . LYS A 1 110 ? 11.259 -8.924 -20.335 1.00 89.56 110 LYS A N 1
ATOM 883 C CA . LYS A 1 110 ? 12.526 -8.989 -21.062 1.00 89.56 110 LYS A CA 1
ATOM 884 C C . LYS A 1 110 ? 12.299 -8.414 -22.456 1.00 89.56 110 LYS A C 1
ATOM 886 O O . LYS A 1 110 ? 11.442 -8.899 -23.187 1.00 89.56 110 LYS A O 1
ATOM 891 N N . MET A 1 111 ? 13.105 -7.426 -22.838 1.00 88.44 111 MET A N 1
ATOM 892 C CA . MET A 1 111 ? 13.086 -6.882 -24.195 1.00 88.44 111 MET A CA 1
ATOM 893 C C . MET A 1 111 ? 13.352 -8.002 -25.211 1.00 88.44 111 MET A C 1
ATOM 895 O O . MET A 1 111 ? 14.357 -8.716 -25.107 1.00 88.44 111 MET A O 1
ATOM 899 N N . ARG A 1 112 ? 12.452 -8.153 -26.190 1.00 89.81 112 ARG A N 1
ATOM 900 C CA . ARG A 1 112 ? 12.623 -9.114 -27.285 1.00 89.81 112 ARG A CA 1
ATOM 901 C C . ARG A 1 112 ? 13.868 -8.742 -28.085 1.00 89.81 112 ARG A C 1
ATOM 903 O O . ARG A 1 112 ? 14.079 -7.576 -28.413 1.00 89.81 112 ARG A O 1
ATOM 910 N N . LYS A 1 113 ? 14.710 -9.731 -28.383 1.00 90.25 113 LYS A N 1
ATOM 911 C CA . LYS A 1 113 ? 15.879 -9.520 -29.238 1.00 90.25 113 LYS A CA 1
ATOM 912 C C . LYS A 1 113 ? 15.397 -9.293 -30.668 1.00 90.25 113 LYS A C 1
ATOM 914 O O . LYS A 1 113 ? 14.599 -10.072 -31.176 1.00 90.25 113 LYS A O 1
ATOM 919 N N . ALA A 1 114 ? 15.894 -8.238 -31.297 1.00 87.75 114 ALA A N 1
ATOM 920 C CA . ALA A 1 114 ? 15.679 -7.958 -32.707 1.00 87.75 114 ALA A CA 1
ATOM 921 C C . ALA A 1 114 ? 17.028 -7.584 -33.339 1.00 87.75 114 ALA A C 1
ATOM 923 O O . ALA A 1 114 ? 17.809 -6.867 -32.702 1.00 87.75 114 ALA A O 1
ATOM 924 N N . PRO A 1 115 ? 17.329 -8.054 -34.562 1.00 90.00 115 PRO A N 1
ATOM 925 C CA . PRO A 1 115 ? 18.500 -7.600 -35.298 1.00 90.00 115 PRO A CA 1
ATOM 926 C C . PRO A 1 115 ? 18.464 -6.084 -35.500 1.00 90.00 115 PRO A C 1
ATOM 928 O O . PRO A 1 115 ? 17.401 -5.490 -35.698 1.00 90.00 115 PRO A O 1
ATOM 931 N N . ARG A 1 116 ? 19.636 -5.442 -35.483 1.00 92.69 116 ARG A N 1
ATOM 932 C CA . ARG A 1 116 ? 19.735 -4.004 -35.745 1.00 92.69 116 ARG A CA 1
ATOM 933 C C . ARG A 1 116 ? 19.336 -3.719 -37.193 1.00 92.69 116 ARG A C 1
ATOM 935 O O . ARG A 1 116 ? 19.987 -4.177 -38.130 1.00 92.69 116 ARG A O 1
ATOM 942 N N . LEU A 1 117 ? 18.297 -2.911 -37.376 1.00 93.44 117 LEU A N 1
ATOM 943 C CA . LEU A 1 117 ? 17.843 -2.511 -38.701 1.00 93.44 117 LEU A CA 1
ATOM 944 C C . LEU A 1 117 ? 18.750 -1.402 -39.260 1.00 93.44 117 LEU A C 1
ATOM 946 O O . LEU A 1 117 ? 18.575 -0.221 -38.957 1.00 93.44 117 LEU A O 1
ATOM 950 N N . GLN A 1 118 ? 19.758 -1.808 -40.033 1.00 96.12 118 GLN A N 1
ATOM 951 C CA . GLN A 1 118 ? 20.594 -0.906 -40.826 1.00 96.12 118 GLN A CA 1
ATOM 952 C C . GLN A 1 118 ? 19.784 -0.221 -41.935 1.00 96.12 118 GLN A C 1
ATOM 954 O O . GLN A 1 118 ? 18.693 -0.673 -42.277 1.00 96.12 118 GLN A O 1
ATOM 959 N N . GLN A 1 119 ? 20.315 0.869 -42.494 1.00 96.94 119 GLN A N 1
ATOM 960 C CA . GLN A 1 119 ? 19.594 1.673 -43.483 1.00 96.94 119 GLN A CA 1
ATOM 961 C C . GLN A 1 119 ? 19.218 0.862 -44.730 1.00 96.94 119 GLN A C 1
ATOM 963 O O . GLN A 1 119 ? 18.042 0.808 -45.065 1.00 96.94 119 GLN A O 1
ATOM 968 N N . HIS A 1 120 ? 20.162 0.107 -45.300 1.00 96.56 120 HIS A N 1
ATOM 969 C CA . HIS A 1 120 ? 19.895 -0.733 -46.471 1.00 96.56 120 HIS A CA 1
ATOM 970 C C . HIS A 1 120 ? 18.778 -1.770 -46.227 1.00 96.56 120 HIS A C 1
ATOM 972 O O . HIS A 1 120 ? 17.981 -2.046 -47.118 1.00 96.56 120 HIS A O 1
ATOM 978 N N . HIS A 1 121 ? 18.646 -2.306 -45.002 1.00 96.69 121 HIS A N 1
ATOM 979 C CA . HIS A 1 121 ? 17.526 -3.186 -44.652 1.00 96.69 121 HIS A CA 1
ATOM 980 C C . HIS A 1 121 ? 16.181 -2.449 -44.672 1.00 96.69 121 HIS A C 1
ATOM 982 O O . HIS A 1 121 ? 15.163 -3.050 -45.008 1.00 96.69 121 HIS A O 1
ATOM 988 N N . LYS A 1 122 ? 16.146 -1.176 -44.251 1.00 96.44 122 LYS A N 1
ATOM 989 C CA . LYS A 1 122 ? 14.923 -0.359 -44.285 1.00 96.44 122 LYS A CA 1
ATOM 990 C C . LYS A 1 122 ? 14.504 -0.097 -45.723 1.00 96.44 122 LYS A C 1
ATOM 992 O O . LYS A 1 122 ? 13.330 -0.267 -46.033 1.00 96.44 122 LYS A O 1
ATOM 997 N N . ASP A 1 123 ? 15.466 0.256 -46.569 1.00 97.25 123 ASP A N 1
ATOM 998 C CA . ASP A 1 123 ? 15.230 0.578 -47.974 1.00 97.25 123 ASP A CA 1
ATOM 999 C C . ASP A 1 123 ? 14.708 -0.657 -48.725 1.00 97.25 123 ASP A C 1
ATOM 1001 O O . ASP A 1 123 ? 13.636 -0.599 -49.323 1.00 97.25 123 ASP A O 1
ATOM 1005 N N . ALA A 1 124 ? 15.362 -1.815 -48.564 1.00 96.56 124 ALA A N 1
ATOM 1006 C CA . ALA A 1 124 ? 14.921 -3.073 -49.174 1.00 96.56 124 ALA A CA 1
ATOM 1007 C C . ALA A 1 124 ? 13.530 -3.520 -48.685 1.00 96.56 124 ALA A C 1
ATOM 1009 O O . ALA A 1 124 ? 12.709 -4.000 -49.465 1.00 96.56 124 ALA A O 1
ATOM 1010 N N . ARG A 1 125 ? 13.225 -3.339 -47.390 1.00 95.81 125 ARG A N 1
ATOM 1011 C CA . ARG A 1 125 ? 11.885 -3.626 -46.845 1.00 95.81 125 ARG A CA 1
ATOM 1012 C C . ARG A 1 125 ? 10.820 -2.707 -47.433 1.00 95.81 125 ARG A C 1
ATOM 1014 O O . ARG A 1 125 ? 9.712 -3.164 -47.699 1.00 95.81 125 ARG A O 1
ATOM 1021 N N . LEU A 1 126 ? 11.141 -1.428 -47.608 1.00 96.44 126 LEU A N 1
ATOM 1022 C CA . LEU A 1 126 ? 10.228 -0.447 -48.183 1.00 96.44 126 LEU A CA 1
ATOM 1023 C C . LEU A 1 126 ? 9.957 -0.744 -49.659 1.00 96.44 126 LEU A C 1
ATOM 1025 O O . LEU A 1 126 ? 8.807 -0.695 -50.088 1.00 96.44 126 LEU A O 1
ATOM 1029 N N . GLU A 1 127 ? 10.995 -1.082 -50.418 1.00 96.81 127 GLU A N 1
ATOM 1030 C CA . GLU A 1 127 ? 10.876 -1.484 -51.817 1.00 96.81 127 GLU A CA 1
ATOM 1031 C C . GLU A 1 127 ? 10.052 -2.767 -51.964 1.00 96.81 127 GLU A C 1
ATOM 1033 O O . GLU A 1 127 ? 9.097 -2.799 -52.738 1.00 96.81 127 GLU A O 1
ATOM 1038 N N . PHE A 1 128 ? 10.325 -3.785 -51.142 1.00 95.00 128 PHE A N 1
ATOM 1039 C CA . PHE A 1 128 ? 9.513 -5.000 -51.096 1.00 95.00 128 PHE A CA 1
ATOM 1040 C C . PHE A 1 128 ? 8.039 -4.691 -50.807 1.00 95.00 128 PHE A C 1
ATOM 1042 O O . PHE A 1 128 ? 7.163 -5.196 -51.506 1.00 95.00 128 PHE A O 1
ATOM 1049 N N . ALA A 1 129 ? 7.750 -3.842 -49.814 1.00 95.06 129 ALA A N 1
ATOM 1050 C CA . ALA A 1 129 ? 6.379 -3.460 -49.485 1.00 95.06 129 ALA A CA 1
ATOM 1051 C C . ALA A 1 129 ? 5.689 -2.746 -50.658 1.00 95.06 129 ALA A C 1
ATOM 1053 O O . ALA A 1 129 ? 4.573 -3.114 -51.014 1.00 95.06 129 ALA A O 1
ATOM 1054 N N . ARG A 1 130 ? 6.365 -1.783 -51.301 1.00 94.69 130 ARG A N 1
ATOM 1055 C CA . ARG A 1 130 ? 5.848 -1.072 -52.484 1.00 94.69 130 ARG A CA 1
ATOM 1056 C C . ARG A 1 130 ? 5.527 -2.033 -53.627 1.00 94.69 130 ARG A C 1
ATOM 1058 O O . ARG A 1 130 ? 4.433 -1.971 -54.177 1.00 94.69 130 ARG A O 1
ATOM 1065 N N . ASN A 1 131 ? 6.443 -2.952 -53.924 1.00 94.12 131 ASN A N 1
ATOM 1066 C CA . ASN A 1 131 ? 6.305 -3.897 -55.033 1.00 94.12 131 ASN A CA 1
ATOM 1067 C C . ASN A 1 131 ? 5.225 -4.962 -54.790 1.00 94.12 131 ASN A C 1
ATOM 1069 O O . ASN A 1 131 ? 4.745 -5.571 -55.740 1.00 94.12 131 ASN A O 1
ATOM 1073 N N . ASN A 1 132 ? 4.838 -5.200 -53.534 1.00 92.81 132 ASN A N 1
ATOM 1074 C CA . ASN A 1 132 ? 3.878 -6.240 -53.164 1.00 92.81 132 ASN A CA 1
ATOM 1075 C C . ASN A 1 132 ? 2.582 -5.684 -52.541 1.00 92.81 132 ASN A C 1
ATOM 1077 O O . ASN A 1 132 ? 1.839 -6.451 -51.932 1.00 92.81 132 ASN A O 1
ATOM 1081 N N . MET A 1 133 ? 2.275 -4.385 -52.684 1.00 88.56 133 MET A N 1
ATOM 1082 C CA . MET A 1 133 ? 1.063 -3.801 -52.078 1.00 88.56 133 MET A CA 1
ATOM 1083 C C . MET A 1 133 ? -0.245 -4.405 -52.602 1.00 88.56 133 MET A C 1
ATOM 1085 O O . MET A 1 133 ? -1.200 -4.537 -51.846 1.00 88.56 133 MET A O 1
ATOM 1089 N N . SER A 1 134 ? -0.300 -4.759 -53.886 1.00 86.06 134 SER A N 1
ATOM 1090 C CA . SER A 1 134 ? -1.473 -5.367 -54.529 1.00 86.06 134 SER A CA 1
ATOM 1091 C C . SER A 1 134 ? -1.403 -6.895 -54.567 1.00 86.06 134 SER A C 1
ATOM 1093 O O . SER A 1 134 ? -2.169 -7.531 -55.288 1.00 86.06 134 SER A O 1
ATOM 1095 N N . ARG A 1 135 ? -0.451 -7.504 -53.850 1.00 83.31 135 ARG A N 1
ATOM 1096 C CA . ARG A 1 135 ? -0.245 -8.950 -53.885 1.00 83.31 135 ARG A CA 1
ATOM 1097 C C . ARG A 1 135 ? -1.176 -9.637 -52.890 1.00 83.31 135 ARG A C 1
ATOM 1099 O O . ARG A 1 135 ? -1.096 -9.396 -51.687 1.00 83.31 135 ARG A O 1
ATOM 1106 N N . HIS A 1 136 ? -2.028 -10.524 -53.395 1.00 80.56 136 HIS A N 1
ATOM 1107 C CA . HIS A 1 136 ? -2.865 -11.394 -52.574 1.00 80.56 136 HIS A CA 1
ATOM 1108 C C . HIS A 1 136 ? -2.039 -12.577 -52.072 1.00 80.56 136 HIS A C 1
ATOM 1110 O O . HIS A 1 136 ? -1.902 -13.593 -52.746 1.00 80.56 136 HIS A O 1
ATOM 1116 N N . TRP A 1 137 ? -1.452 -12.415 -50.888 1.00 82.25 137 TRP A N 1
ATOM 1117 C CA . TRP A 1 137 ? -0.586 -13.421 -50.268 1.00 82.25 137 TRP A CA 1
ATOM 1118 C C . TRP A 1 137 ? -1.303 -14.728 -49.915 1.00 82.25 137 TRP A C 1
ATOM 1120 O O . TRP A 1 137 ? -0.639 -15.743 -49.783 1.00 82.25 137 TRP A O 1
ATOM 1130 N N . ASP A 1 138 ? -2.633 -14.719 -49.829 1.00 82.38 138 ASP A N 1
ATOM 1131 C CA . ASP A 1 138 ? -3.441 -15.917 -49.565 1.00 82.38 138 ASP A CA 1
ATOM 1132 C C . ASP A 1 138 ? -3.598 -16.828 -50.802 1.00 82.38 138 ASP A C 1
ATOM 1134 O O . ASP A 1 138 ? -4.147 -17.922 -50.701 1.00 82.38 138 ASP A O 1
ATOM 1138 N N . GLN A 1 139 ? -3.159 -16.368 -51.980 1.00 76.31 139 GLN A N 1
ATOM 1139 C CA . GLN A 1 139 ? -3.263 -17.082 -53.261 1.00 76.31 139 GLN A CA 1
ATOM 1140 C C . GLN A 1 139 ? -1.901 -17.567 -53.794 1.00 76.31 139 GLN A C 1
ATOM 1142 O O . GLN A 1 139 ? -1.815 -18.008 -54.940 1.00 76.31 139 GLN A O 1
ATOM 1147 N N . VAL A 1 140 ? -0.839 -17.454 -52.988 1.00 62.16 140 VAL A N 1
ATOM 1148 C CA . VAL A 1 140 ? 0.553 -17.816 -53.313 1.00 62.16 140 VAL A CA 1
ATOM 1149 C C . VAL A 1 140 ? 1.038 -18.860 -52.320 1.00 62.16 140 VAL A C 1
ATOM 1151 O O . VAL A 1 140 ? 1.691 -19.823 -52.774 1.00 62.16 140 VAL A O 1
#

Nearest PDB structures (foldseek):
  1u78-assembly1_A  TM=8.516E-01  e=6.588E-07  Caenorhabditis elegans
  1tc3-assembly1_C  TM=9.720E-01  e=1.371E-02  Caenorhabditis elegans
  1pdn-assembly1_C  TM=4.680E-01  e=1.816E-02  Drosophila melanogaster
  5z57-assembly1_L  TM=3.020E-01  e=5.913E-01  Homo sapiens
  7vdv-assembly1_W  TM=3.261E-01  e=6.998E-01  Homo sapiens

pLDDT: mean 92.94, std 5.36, range [62.16, 97.38]

Organism: Hermetia illucens (NCBI:txid343691)

Mean predicted aligned error: 8.48 Å

InterPro domains:
  IPR009057 Homedomain-like superfamily [SSF46689] (2-52)
  IPR009057 Homedomain-like superfamily [SSF46689] (57-104)
  IPR025898 Tc3 transposase, DNA binding domain [PF11427] (3-51)
  IPR036388 Winged helix-like DNA-binding domain superfamily [G3DSA:1.10.10.10] (60-103)
  IPR048703 Transposable element Tc3 transposase-like, DNA-binding HTH domain [PF21517] (64-102)